Protein AF-A0A7K0XGT5-F1 (afdb_monomer)

Solvent-accessible surface area (backbone atoms only — not comparable to full-atom values): 5867 Å² total; per-residue (Å²): 130,56,51,103,61,66,45,64,82,59,52,53,69,76,63,66,57,59,89,92,61,49,80,57,29,40,32,31,16,59,45,98,83,61,90,60,76,32,47,37,39,33,37,81,58,28,42,34,37,50,87,72,75,40,76,46,43,53,95,37,49,79,46,75,48,76,56,90,49,38,36,39,36,34,29,34,45,98,84,70,44,85,70,45,78,46,76,45,52,34,80,43,73,36,56,73,75,84,128

Secondary structure (DSSP, 8-state):
---TT-PPTTHHHHTTPPTTPPEEEEEEE--SS-SSPEEEEEESSEEEEGGGTEEEEGGGEEEEEEETTEEEEEEE-TTS-EEEEEEEE-SEEE-PPP-

Nearest PDB structures (foldseek):
  3odw-assembly1_A  TM=5.667E-01  e=5.474E-01  Homo sapiens
  2awo-assembly2_D  TM=3.521E-01  e=3.725E+00  Escherichia coli K-12
  2awo-assembly2_C  TM=3.522E-01  e=3.725E+00  Escherichia coli K-12

Structure (mmCIF, N/CA/C/O backbone):
data_AF-A0A7K0XGT5-F1
#
_entry.id   AF-A0A7K0XGT5-F1
#
loop_
_atom_site.group_PDB
_atom_site.id
_atom_site.type_symbol
_atom_site.label_atom_id
_atom_site.label_alt_id
_atom_site.label_comp_id
_atom_site.label_asym_id
_atom_site.label_entity_id
_atom_site.label_seq_id
_atom_site.pdbx_PDB_ins_code
_atom_site.Cartn_x
_atom_site.Cartn_y
_atom_site.Cartn_z
_atom_site.occupancy
_atom_site.B_iso_or_equiv
_atom_site.auth_seq_id
_atom_site.auth_comp_id
_atom_site.auth_asym_id
_atom_site.auth_atom_id
_atom_site.pdbx_PDB_model_num
ATOM 1 N N . MET A 1 1 ? 3.493 -19.661 -11.594 1.00 40.72 1 MET A N 1
ATOM 2 C CA . MET A 1 1 ? 2.146 -19.998 -11.086 1.00 40.72 1 MET A CA 1
ATOM 3 C C . MET A 1 1 ? 1.704 -18.849 -10.192 1.00 40.72 1 MET A C 1
ATOM 5 O O . MET A 1 1 ? 2.252 -18.698 -9.106 1.00 40.72 1 MET A O 1
ATOM 9 N N . PHE A 1 2 ? 0.856 -17.962 -10.709 1.00 46.66 2 PHE A N 1
ATOM 10 C CA . PHE A 1 2 ? 0.379 -16.777 -9.993 1.00 46.66 2 PHE A CA 1
ATOM 11 C C . PHE A 1 2 ? -0.789 -17.160 -9.067 1.00 46.66 2 PHE A C 1
ATOM 13 O O . PHE A 1 2 ? -1.535 -18.086 -9.381 1.00 46.66 2 PHE A O 1
ATOM 20 N N . GLY A 1 3 ? -0.931 -16.501 -7.911 1.00 53.44 3 GLY A N 1
ATOM 21 C CA . GLY A 1 3 ? -2.052 -16.75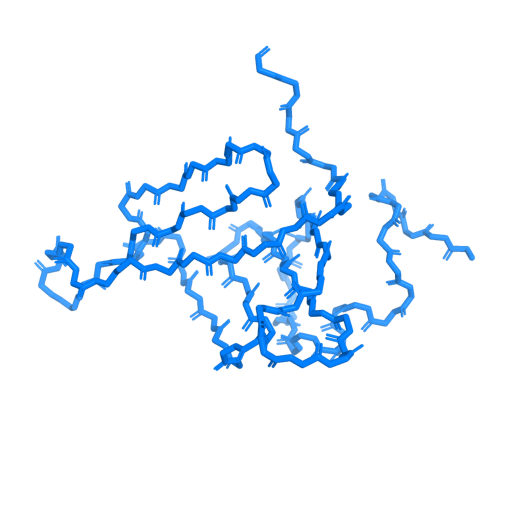0 -6.991 1.00 53.44 3 GLY A CA 1
ATOM 22 C C . GLY A 1 3 ? -3.408 -16.337 -7.585 1.00 53.44 3 GLY A C 1
ATOM 23 O O . GLY A 1 3 ? -3.474 -15.809 -8.688 1.00 53.44 3 GLY A O 1
ATOM 24 N N . ARG A 1 4 ? -4.500 -16.506 -6.829 1.00 60.12 4 ARG A N 1
ATOM 25 C CA . ARG A 1 4 ? -5.897 -16.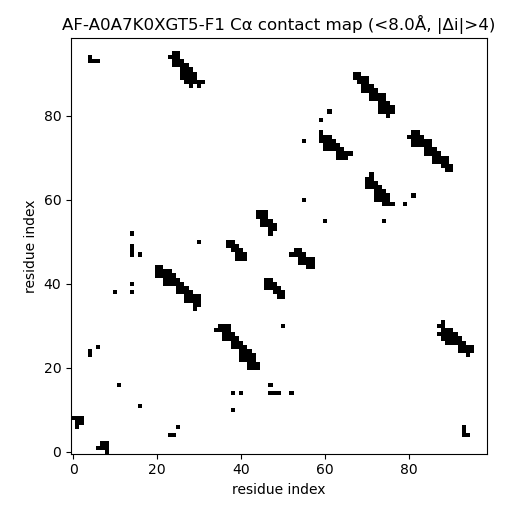226 -7.246 1.00 60.12 4 ARG A CA 1
ATOM 26 C C . ARG A 1 4 ? -6.169 -14.782 -7.745 1.00 60.12 4 ARG A C 1
ATOM 28 O O . ARG A 1 4 ? -7.226 -14.540 -8.306 1.00 60.12 4 ARG A O 1
ATOM 35 N N . LEU A 1 5 ? -5.216 -13.859 -7.570 1.00 70.50 5 LEU A N 1
ATOM 36 C CA . LEU A 1 5 ? -5.215 -12.461 -8.049 1.00 70.50 5 LEU A CA 1
ATOM 37 C C . LEU A 1 5 ? -4.119 -12.163 -9.095 1.00 70.50 5 LEU A C 1
ATOM 39 O O . LEU A 1 5 ? -3.769 -11.009 -9.328 1.00 70.50 5 LEU A O 1
ATOM 43 N N . GLY A 1 6 ? -3.468 -13.183 -9.655 1.00 77.31 6 GLY A N 1
ATOM 44 C CA . GLY A 1 6 ? -2.347 -12.977 -10.574 1.00 77.31 6 GLY A CA 1
ATOM 45 C C . GLY A 1 6 ? -1.074 -12.421 -9.912 1.00 77.31 6 GLY A C 1
ATOM 46 O O . GLY A 1 6 ? -0.133 -12.087 -10.618 1.00 77.31 6 GLY A O 1
ATOM 47 N N . ALA A 1 7 ? -1.019 -12.324 -8.578 1.00 80.69 7 ALA A N 1
ATOM 48 C CA . ALA A 1 7 ? 0.107 -11.719 -7.864 1.00 80.69 7 ALA A CA 1
ATOM 49 C C . ALA A 1 7 ? 1.418 -12.518 -8.017 1.00 80.69 7 ALA A C 1
ATOM 51 O O . ALA A 1 7 ? 1.370 -13.760 -8.002 1.00 80.69 7 ALA A O 1
ATOM 52 N N . PRO A 1 8 ? 2.587 -11.843 -8.098 1.00 83.25 8 PRO A N 1
ATOM 53 C CA . PRO A 1 8 ? 3.888 -12.499 -8.131 1.00 83.25 8 PRO A CA 1
ATOM 54 C C . PRO A 1 8 ? 4.104 -13.422 -6.933 1.00 83.25 8 PRO A C 1
ATOM 56 O O . PRO A 1 8 ? 3.692 -13.141 -5.801 1.00 83.25 8 PRO A O 1
ATOM 59 N N . LYS A 1 9 ? 4.798 -14.539 -7.172 1.00 84.50 9 LYS A N 1
ATOM 60 C CA . LYS A 1 9 ? 5.179 -15.460 -6.099 1.00 84.50 9 LYS A CA 1
ATOM 61 C C . LYS A 1 9 ? 6.090 -14.721 -5.114 1.00 84.50 9 LYS A C 1
ATOM 63 O O . LYS A 1 9 ? 7.083 -14.133 -5.519 1.00 84.50 9 LYS A O 1
ATOM 68 N N . GLY A 1 10 ? 5.752 -14.773 -3.828 1.00 88.38 10 GLY A N 1
ATOM 69 C CA . GLY A 1 10 ? 6.537 -14.127 -2.774 1.00 88.38 10 GLY A CA 1
ATOM 70 C C . GLY A 1 10 ? 6.172 -12.669 -2.487 1.00 88.38 10 GLY A C 1
ATOM 71 O O . GLY A 1 10 ? 6.722 -12.129 -1.537 1.00 88.38 10 GLY A O 1
ATOM 72 N N . LEU A 1 11 ? 5.208 -12.058 -3.198 1.00 90.31 11 LEU A N 1
ATOM 73 C CA . LEU A 1 11 ? 4.765 -10.676 -2.935 1.00 90.31 11 LEU A CA 1
ATOM 74 C C . LEU A 1 11 ? 4.442 -10.433 -1.451 1.00 90.31 11 LEU A C 1
ATOM 76 O O . LEU A 1 11 ? 4.851 -9.436 -0.871 1.00 90.31 11 LEU A O 1
ATOM 80 N N . ARG A 1 12 ? 3.735 -11.380 -0.825 1.00 92.62 12 ARG A N 1
ATOM 81 C CA . ARG A 1 12 ? 3.353 -11.286 0.591 1.00 92.62 12 ARG A CA 1
ATOM 82 C C . ARG A 1 12 ? 4.559 -11.261 1.525 1.00 92.62 12 ARG A C 1
ATOM 84 O O . ARG A 1 12 ? 4.550 -10.498 2.475 1.00 92.62 12 ARG A O 1
ATOM 91 N N . SER A 1 13 ? 5.561 -12.094 1.256 1.00 92.31 13 SER A N 1
ATOM 92 C CA . SER A 1 13 ? 6.799 -12.134 2.037 1.00 92.31 13 SER A CA 1
ATOM 93 C C . SER A 1 13 ? 7.653 -10.897 1.785 1.00 92.31 13 SER A C 1
ATOM 95 O O . SER A 1 13 ? 8.259 -10.388 2.707 1.00 92.31 13 SER A O 1
ATOM 97 N N . ARG A 1 14 ? 7.673 -10.398 0.547 1.00 92.38 14 ARG A N 1
ATOM 98 C CA . ARG A 1 14 ? 8.433 -9.210 0.152 1.00 92.38 14 ARG A CA 1
ATOM 99 C C . ARG A 1 14 ? 7.929 -7.928 0.821 1.00 92.38 14 ARG A C 1
ATOM 101 O O . ARG A 1 14 ? 8.723 -7.053 1.118 1.00 92.38 14 ARG A O 1
ATOM 108 N N . LEU A 1 15 ? 6.620 -7.830 1.035 1.00 92.81 15 LEU A N 1
ATOM 109 C CA . LEU A 1 15 ? 5.971 -6.689 1.686 1.00 92.81 15 LEU A CA 1
ATOM 110 C C . LEU A 1 15 ? 5.727 -6.900 3.187 1.00 92.81 15 LEU A C 1
ATOM 112 O O . LEU A 1 15 ? 5.005 -6.110 3.787 1.00 92.81 15 LEU A O 1
ATOM 116 N N . ASP A 1 16 ? 6.229 -7.995 3.768 1.00 94.38 16 ASP A N 1
ATOM 117 C CA . ASP A 1 16 ? 5.956 -8.379 5.159 1.00 94.38 16 ASP A CA 1
ATOM 118 C C . ASP A 1 16 ? 4.456 -8.311 5.520 1.00 94.38 16 ASP A C 1
ATOM 120 O O . ASP A 1 16 ? 4.042 -7.827 6.579 1.00 94.38 16 ASP A O 1
ATOM 124 N N . VAL A 1 17 ? 3.601 -8.794 4.607 1.00 93.62 17 VAL A N 1
ATOM 125 C CA . VAL A 1 17 ? 2.146 -8.797 4.803 1.00 93.62 17 VAL A CA 1
ATOM 126 C C . VAL A 1 17 ? 1.807 -9.643 6.020 1.00 93.62 17 VAL A C 1
ATOM 128 O O . VAL A 1 17 ? 2.132 -10.834 6.076 1.00 93.62 17 VAL A O 1
ATOM 131 N N . LEU A 1 18 ? 1.081 -9.041 6.963 1.00 94.56 18 LEU A N 1
ATOM 132 C CA . LEU A 1 18 ? 0.822 -9.669 8.249 1.00 94.56 18 LEU A CA 1
ATOM 133 C C . LEU A 1 18 ? -0.010 -10.959 8.095 1.00 94.56 18 LEU A C 1
ATOM 135 O O . LEU A 1 18 ? -0.882 -11.057 7.214 1.00 94.56 18 LEU A O 1
ATOM 139 N N . PRO A 1 19 ? 0.224 -11.969 8.956 1.00 92.75 19 PRO A N 1
ATOM 140 C CA . PRO A 1 19 ? -0.599 -13.171 8.992 1.00 92.75 19 PRO A CA 1
ATOM 141 C C . PRO A 1 19 ? -2.087 -12.834 9.161 1.00 92.75 19 PRO A C 1
ATOM 143 O O . PRO A 1 19 ? -2.464 -11.983 9.961 1.00 92.75 19 PRO A O 1
ATOM 146 N N . GLY A 1 20 ? -2.950 -13.508 8.398 1.00 92.56 20 GLY A N 1
ATOM 147 C CA . GLY A 1 20 ? -4.404 -13.301 8.444 1.00 92.56 20 GLY A CA 1
ATOM 148 C C . GLY A 1 20 ? -4.944 -12.185 7.540 1.00 92.56 20 GLY A C 1
ATOM 149 O O . GLY A 1 20 ? -6.152 -12.141 7.299 1.00 92.56 20 GLY A O 1
ATOM 150 N N . GLU A 1 21 ? -4.091 -11.332 6.966 1.00 93.56 21 GLU A N 1
ATOM 151 C CA . GLU A 1 21 ? -4.537 -10.329 5.995 1.00 93.56 21 GLU A CA 1
ATOM 152 C C . GLU A 1 21 ? -4.806 -10.949 4.616 1.00 93.56 21 GLU A C 1
ATOM 154 O O . GLU A 1 21 ? -3.967 -11.645 4.038 1.00 93.56 21 GLU A O 1
ATOM 159 N N . LYS A 1 22 ? -5.977 -10.693 4.036 1.00 92.00 22 LYS A N 1
ATOM 160 C CA . LYS A 1 22 ? -6.335 -11.168 2.693 1.00 92.00 22 LYS A CA 1
ATOM 161 C C . LYS A 1 22 ? -5.903 -10.126 1.671 1.00 92.00 22 LYS A C 1
ATOM 163 O O . LYS A 1 22 ? -6.314 -8.979 1.780 1.00 92.00 22 LYS A O 1
ATOM 168 N N .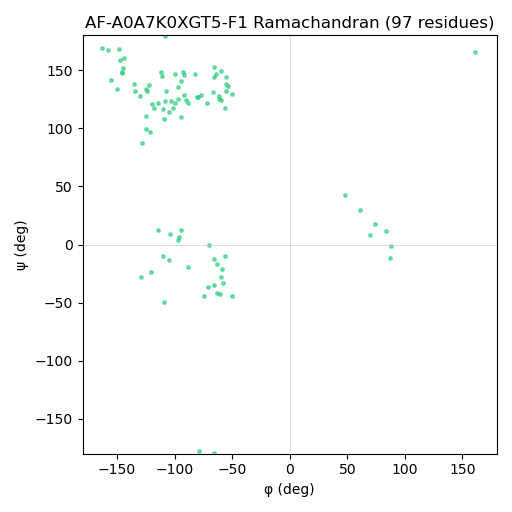 LEU A 1 23 ? -5.089 -10.530 0.695 1.00 91.31 23 LEU A N 1
ATOM 169 C CA . LEU A 1 23 ? -4.733 -9.665 -0.431 1.00 91.31 23 LEU A CA 1
ATOM 170 C C . LEU A 1 23 ? -5.995 -9.416 -1.267 1.00 91.31 23 LEU A C 1
ATOM 172 O O . LEU A 1 23 ? -6.705 -10.376 -1.568 1.00 91.31 23 LEU A O 1
ATOM 176 N N . VAL A 1 24 ? -6.264 -8.156 -1.599 1.00 91.44 24 VAL A N 1
ATOM 177 C CA . VAL A 1 24 ? -7.429 -7.713 -2.383 1.00 91.44 24 VAL A CA 1
ATOM 178 C C . VAL A 1 24 ? -6.980 -7.255 -3.764 1.00 91.44 24 VAL A C 1
ATOM 180 O O . VAL A 1 24 ? -7.504 -7.732 -4.764 1.00 91.44 24 VAL A O 1
ATOM 183 N N . ALA A 1 25 ? -5.963 -6.398 -3.812 1.00 90.31 25 ALA A N 1
ATOM 184 C CA . ALA A 1 25 ? -5.383 -5.885 -5.045 1.00 90.31 25 ALA A CA 1
ATOM 185 C C . ALA A 1 25 ? -3.872 -5.721 -4.889 1.00 90.31 25 ALA A C 1
ATOM 187 O O . ALA A 1 25 ? -3.346 -5.657 -3.773 1.00 90.31 25 ALA A O 1
ATOM 188 N N . TRP A 1 26 ? -3.168 -5.648 -6.009 1.00 92.69 26 TRP A N 1
ATOM 189 C CA . TRP A 1 26 ? -1.750 -5.320 -6.029 1.00 92.69 26 TRP A CA 1
ATOM 190 C C . TRP A 1 26 ? -1.399 -4.554 -7.298 1.00 92.69 26 TRP A C 1
ATOM 192 O O . TRP A 1 26 ? -2.101 -4.641 -8.305 1.00 92.69 26 TRP A O 1
ATOM 202 N N . GLY A 1 27 ? -0.286 -3.836 -7.247 1.00 91.69 27 GLY A N 1
ATOM 203 C CA . GLY A 1 27 ? 0.327 -3.233 -8.416 1.00 91.69 27 GLY A CA 1
ATOM 204 C C . GLY A 1 27 ? 1.837 -3.166 -8.285 1.00 91.69 27 GLY A C 1
ATOM 205 O O . GLY A 1 27 ? 2.397 -3.412 -7.215 1.00 91.69 27 GLY A O 1
ATOM 206 N N . SER A 1 28 ? 2.494 -2.859 -9.390 1.00 91.38 28 SER A N 1
ATOM 207 C CA . SER A 1 28 ? 3.933 -2.677 -9.459 1.00 91.38 28 SER A CA 1
ATOM 208 C C . SER A 1 28 ? 4.300 -1.607 -10.466 1.00 91.38 28 SER A C 1
ATOM 210 O O . SER A 1 28 ? 3.637 -1.482 -11.494 1.00 91.38 28 SER A O 1
ATOM 212 N N . GLY A 1 29 ? 5.385 -0.889 -10.221 1.00 87.19 29 GLY A N 1
ATOM 213 C CA . GLY A 1 29 ? 5.905 0.087 -11.168 1.00 87.19 29 GLY A CA 1
ATOM 214 C C . GLY A 1 29 ? 7.338 0.481 -10.864 1.00 87.19 29 GLY A C 1
ATOM 215 O O . GLY A 1 29 ? 7.895 0.135 -9.814 1.00 87.19 29 GLY A O 1
AT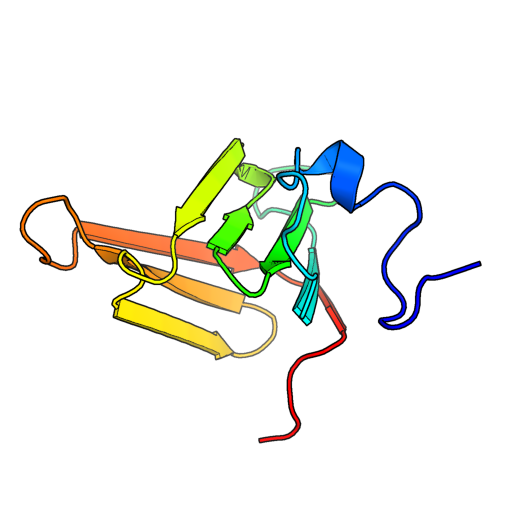OM 216 N N . LEU A 1 30 ? 7.937 1.192 -11.813 1.00 81.06 30 LEU A N 1
ATOM 217 C CA . LEU A 1 30 ? 9.261 1.769 -11.628 1.00 81.06 30 LEU A CA 1
ATOM 218 C C . LEU A 1 30 ? 9.148 3.079 -10.830 1.00 81.06 30 LEU A C 1
ATOM 220 O O . LEU A 1 30 ? 8.375 3.966 -11.209 1.00 81.06 30 LEU A O 1
ATOM 224 N N . PRO A 1 31 ? 9.898 3.230 -9.725 1.00 71.25 31 PRO A N 1
ATOM 225 C CA . PRO A 1 31 ? 9.939 4.482 -8.990 1.00 71.25 31 PRO A CA 1
ATOM 226 C C . PRO A 1 31 ? 10.581 5.574 -9.855 1.00 71.25 31 PRO A C 1
ATOM 228 O O . PRO A 1 31 ? 11.421 5.297 -10.709 1.00 71.25 31 PRO A O 1
ATOM 231 N N . ALA A 1 32 ? 10.216 6.838 -9.614 1.00 64.81 32 ALA A N 1
ATOM 232 C CA . ALA A 1 32 ? 10.739 7.974 -10.383 1.00 64.81 32 ALA A CA 1
ATOM 233 C C . ALA A 1 32 ? 12.275 8.104 -10.304 1.00 64.81 32 ALA A C 1
ATOM 235 O O . ALA A 1 32 ? 12.908 8.605 -11.229 1.00 64.81 32 ALA A O 1
ATOM 236 N N . SER A 1 33 ? 12.868 7.635 -9.206 1.00 65.38 33 SER A N 1
ATOM 237 C CA . SER A 1 33 ? 14.310 7.577 -8.981 1.00 65.38 33 SER A CA 1
ATOM 238 C C . SER A 1 33 ? 14.701 6.159 -8.559 1.00 65.38 33 SER A C 1
ATOM 240 O O . SER A 1 33 ? 14.716 5.840 -7.372 1.00 65.38 33 SER A O 1
ATOM 242 N N . GLY A 1 34 ? 14.971 5.286 -9.526 1.00 66.75 34 GLY A N 1
ATOM 243 C CA . GLY A 1 34 ? 15.449 3.930 -9.264 1.00 66.75 34 GLY A CA 1
ATOM 244 C C . GLY A 1 34 ? 15.246 2.993 -10.449 1.00 66.75 34 GLY A C 1
ATOM 245 O O . GLY A 1 34 ? 14.525 3.306 -11.392 1.00 66.75 34 GLY A O 1
ATOM 246 N N . THR A 1 35 ? 15.908 1.841 -10.397 1.00 70.69 35 THR A N 1
ATOM 247 C CA . THR A 1 35 ? 15.805 0.783 -11.417 1.00 70.69 35 THR A CA 1
ATOM 248 C C . THR A 1 35 ? 14.976 -0.407 -10.953 1.00 70.69 35 THR A C 1
ATOM 250 O O . THR A 1 35 ? 14.589 -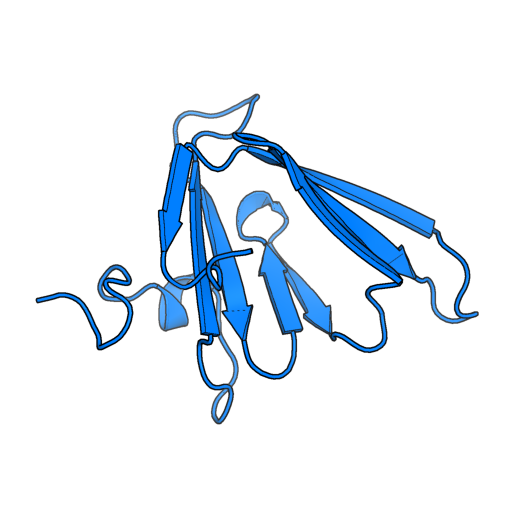1.241 -11.769 1.00 70.69 35 THR A O 1
ATOM 253 N N . ASP A 1 36 ? 14.697 -0.491 -9.654 1.00 81.06 36 ASP A N 1
ATOM 254 C CA . ASP A 1 36 ? 14.055 -1.655 -9.063 1.00 81.06 36 ASP A CA 1
ATOM 255 C C . ASP A 1 36 ? 12.540 -1.482 -9.049 1.00 81.06 36 ASP A C 1
ATOM 257 O O . ASP A 1 36 ? 12.009 -0.476 -8.582 1.00 81.06 36 ASP A O 1
ATOM 261 N N . VAL A 1 37 ? 11.836 -2.491 -9.563 1.00 85.62 37 VAL A N 1
ATOM 262 C CA . VAL A 1 37 ? 10.373 -2.546 -9.532 1.00 85.62 37 VAL A CA 1
ATOM 263 C C . VAL A 1 37 ? 9.908 -2.525 -8.081 1.00 85.62 37 VAL A C 1
ATOM 265 O O . VAL A 1 37 ? 10.292 -3.395 -7.293 1.00 85.62 37 VAL A O 1
ATOM 268 N N . THR A 1 38 ? 9.046 -1.565 -7.767 1.00 89.06 38 THR A N 1
ATOM 269 C CA . THR A 1 38 ? 8.399 -1.432 -6.462 1.00 89.06 38 THR A CA 1
ATOM 270 C C . THR A 1 38 ? 6.992 -2.000 -6.524 1.00 89.06 38 THR A C 1
ATOM 272 O O . THR A 1 38 ? 6.332 -1.924 -7.563 1.00 89.06 38 THR A O 1
ATOM 275 N N . TYR A 1 39 ? 6.535 -2.575 -5.418 1.00 91.88 39 TYR A N 1
ATOM 276 C CA . TYR A 1 39 ? 5.204 -3.147 -5.293 1.00 91.88 39 TYR A CA 1
ATOM 277 C C . TYR A 1 39 ? 4.318 -2.362 -4.328 1.00 91.88 39 TYR A C 1
ATOM 279 O O . TYR A 1 39 ? 4.757 -1.827 -3.309 1.00 91.88 39 TYR A O 1
ATOM 287 N N . VAL A 1 40 ? 3.026 -2.375 -4.632 1.00 93.00 40 VAL A N 1
ATOM 288 C CA . VAL A 1 40 ? 1.957 -1.950 -3.734 1.00 93.00 40 VAL A CA 1
ATOM 289 C C . VAL A 1 40 ? 0.990 -3.109 -3.559 1.00 93.00 40 VAL A C 1
ATOM 291 O O . VAL A 1 40 ? 0.637 -3.786 -4.526 1.00 93.00 40 VAL A O 1
ATOM 294 N N . ALA A 1 41 ? 0.544 -3.345 -2.329 1.00 93.75 41 ALA A N 1
ATOM 295 C CA . ALA A 1 41 ? -0.492 -4.329 -2.039 1.00 93.75 41 ALA A CA 1
ATOM 296 C C . ALA A 1 41 ? -1.585 -3.717 -1.172 1.00 93.75 41 ALA A C 1
ATOM 298 O O . ALA A 1 41 ? -1.314 -3.180 -0.104 1.00 93.75 41 ALA A O 1
ATOM 299 N N . ALA A 1 42 ? -2.830 -3.861 -1.609 1.00 93.94 42 ALA A N 1
ATOM 300 C CA . ALA A 1 42 ? -4.001 -3.575 -0.802 1.00 93.94 42 ALA A CA 1
ATOM 301 C C . ALA A 1 42 ? -4.513 -4.887 -0.205 1.00 93.94 42 ALA A C 1
ATOM 303 O O . ALA A 1 42 ? -4.786 -5.855 -0.924 1.00 93.94 42 ALA A O 1
ATOM 304 N N . THR A 1 43 ? -4.658 -4.929 1.112 1.00 94.75 43 THR A N 1
ATOM 305 C CA . THR A 1 43 ? -5.269 -6.047 1.829 1.00 94.75 43 THR A CA 1
ATOM 306 C C . THR A 1 43 ? -6.640 -5.652 2.363 1.00 94.75 43 THR A C 1
ATOM 308 O O . THR A 1 43 ? -7.087 -4.519 2.227 1.00 94.75 43 THR A O 1
ATOM 311 N N . ASN A 1 44 ? -7.330 -6.566 3.033 1.00 94.44 44 ASN A N 1
ATOM 312 C CA . ASN A 1 44 ? -8.542 -6.233 3.779 1.00 94.44 44 ASN A CA 1
ATOM 313 C C . ASN A 1 44 ? -8.287 -5.394 5.052 1.00 94.44 44 ASN A C 1
ATOM 315 O O . ASN A 1 44 ? -9.245 -5.105 5.764 1.00 94.44 44 ASN A O 1
ATOM 319 N N . ARG A 1 45 ? -7.034 -5.045 5.385 1.00 96.69 45 ARG A N 1
ATOM 320 C CA . ARG A 1 45 ? -6.674 -4.297 6.607 1.00 96.69 45 ARG A CA 1
ATOM 321 C C . ARG A 1 45 ? -5.794 -3.066 6.364 1.00 96.69 45 ARG A C 1
ATOM 323 O O . ARG A 1 45 ? -5.852 -2.147 7.180 1.00 96.69 45 ARG A O 1
ATOM 330 N N . ALA A 1 46 ? -4.985 -3.044 5.306 1.00 96.69 46 ALA A N 1
ATOM 331 C CA . ALA A 1 46 ? -4.034 -1.965 5.048 1.00 96.69 46 ALA A CA 1
ATOM 332 C C . ALA A 1 46 ? -3.620 -1.863 3.568 1.00 96.69 46 ALA A C 1
ATOM 334 O O . ALA A 1 46 ? -3.812 -2.799 2.788 1.00 96.69 46 ALA A O 1
ATOM 335 N N . ILE A 1 47 ? -2.973 -0.748 3.220 1.00 95.00 47 ILE A N 1
ATOM 336 C CA . ILE A 1 47 ? -2.105 -0.616 2.043 1.00 95.00 47 ILE A CA 1
ATOM 337 C C . ILE A 1 47 ? -0.651 -0.808 2.477 1.00 95.00 47 ILE A C 1
ATOM 339 O O . ILE A 1 47 ? -0.210 -0.222 3.463 1.00 95.00 47 ILE A O 1
ATOM 343 N N . TYR A 1 48 ? 0.099 -1.588 1.708 1.00 95.25 48 TYR A N 1
ATOM 344 C CA . TYR A 1 48 ? 1.546 -1.747 1.815 1.00 95.25 48 TYR A CA 1
ATOM 345 C C . TYR A 1 48 ? 2.226 -1.049 0.643 1.00 95.25 48 TYR A C 1
ATOM 347 O O . TYR A 1 48 ? 1.827 -1.253 -0.505 1.00 95.25 48 TYR A O 1
ATOM 355 N N . LEU A 1 49 ? 3.252 -0.255 0.936 1.00 92.12 49 LEU A N 1
ATOM 356 C CA . LEU A 1 49 ? 3.981 0.572 -0.021 1.00 92.12 49 LEU A CA 1
ATOM 357 C C . LEU A 1 49 ? 5.468 0.233 0.071 1.00 92.12 49 LEU A C 1
ATOM 359 O O . LEU A 1 49 ? 6.165 0.718 0.963 1.00 92.12 49 LEU A O 1
ATOM 363 N N . GLU A 1 50 ? 5.963 -0.602 -0.845 1.00 91.62 50 GLU A N 1
ATOM 364 C CA . GLU A 1 50 ? 7.337 -1.107 -0.766 1.00 91.62 50 GLU A CA 1
ATOM 365 C C . GLU A 1 50 ? 8.383 0.001 -0.820 1.00 91.62 50 GLU A C 1
ATOM 367 O O . GLU A 1 50 ? 9.330 -0.006 -0.043 1.00 91.62 50 GLU A O 1
ATOM 372 N N . SER A 1 51 ? 8.193 0.976 -1.713 1.00 86.88 51 SER A N 1
ATOM 373 C CA . SER A 1 51 ? 9.140 2.075 -1.9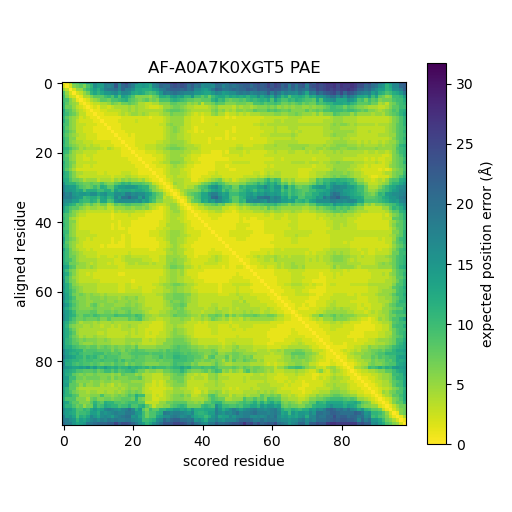30 1.00 86.88 51 SER A CA 1
ATOM 374 C C . SER A 1 51 ? 9.406 2.903 -0.673 1.00 86.88 51 SER A C 1
ATOM 376 O O . SER A 1 51 ? 10.399 3.618 -0.608 1.00 86.88 51 SER A O 1
ATOM 378 N N . LEU A 1 52 ? 8.494 2.838 0.299 1.00 86.06 52 LEU A N 1
ATOM 379 C CA . LEU A 1 52 ? 8.586 3.535 1.576 1.00 86.06 52 LEU A CA 1
ATOM 380 C C . LEU A 1 52 ? 8.823 2.576 2.751 1.00 86.06 52 LEU A C 1
ATOM 382 O O . LEU A 1 52 ? 9.083 3.036 3.856 1.00 86.06 52 LEU A O 1
ATOM 386 N N . GLY A 1 53 ? 8.721 1.259 2.537 1.00 90.12 53 GLY A N 1
ATOM 387 C CA . GLY A 1 53 ? 8.709 0.271 3.617 1.00 90.12 53 GLY A CA 1
ATOM 388 C C . GLY A 1 53 ? 7.527 0.456 4.575 1.00 90.12 53 GLY A C 1
ATOM 389 O O . GLY A 1 53 ? 7.648 0.182 5.767 1.00 90.12 53 GLY A O 1
ATOM 390 N N . GLU A 1 54 ? 6.396 0.970 4.083 1.00 91.38 54 GLU A N 1
ATOM 391 C CA . GLU A 1 54 ? 5.290 1.422 4.929 1.00 91.38 54 GLU A CA 1
ATOM 392 C C . GLU A 1 54 ? 4.051 0.531 4.829 1.00 91.38 54 GLU A C 1
ATOM 394 O O . GLU A 1 54 ? 3.675 0.051 3.756 1.00 91.38 54 GLU A O 1
ATOM 399 N N . ARG A 1 55 ? 3.365 0.388 5.969 1.00 94.88 55 ARG A N 1
ATOM 400 C CA . ARG A 1 55 ? 2.026 -0.194 6.093 1.00 94.88 55 ARG A CA 1
ATOM 401 C C . ARG A 1 55 ? 1.071 0.867 6.630 1.00 94.88 55 ARG A C 1
ATOM 403 O O . ARG A 1 55 ? 1.209 1.288 7.7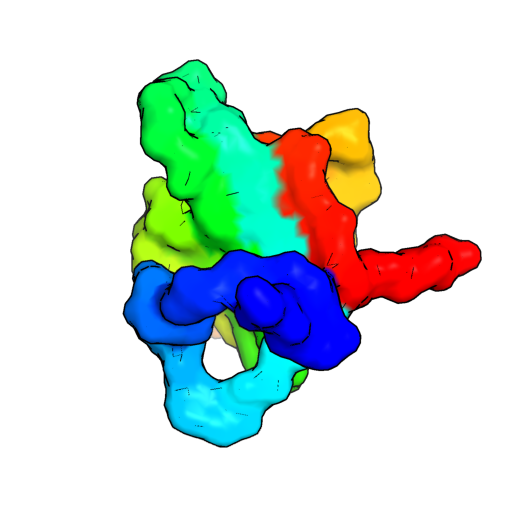76 1.00 94.88 55 ARG A O 1
ATOM 410 N N . ILE A 1 56 ? 0.064 1.231 5.845 1.00 94.44 56 ILE A N 1
ATOM 411 C CA . ILE A 1 56 ? -0.951 2.223 6.207 1.00 94.44 56 ILE A CA 1
ATOM 412 C C . ILE A 1 56 ? -2.284 1.496 6.434 1.00 94.44 56 ILE A C 1
ATOM 414 O O . ILE A 1 56 ? -2.876 1.010 5.467 1.00 94.44 56 ILE A O 1
ATOM 418 N N . PRO A 1 57 ? -2.768 1.365 7.686 1.00 95.81 57 PRO A N 1
ATOM 419 C CA . PRO A 1 57 ? -4.087 0.796 7.950 1.00 95.81 57 PRO A CA 1
ATOM 420 C C . PRO A 1 57 ? -5.187 1.619 7.276 1.00 95.81 57 PRO A C 1
ATOM 422 O O . PRO A 1 57 ? -5.063 2.837 7.170 1.00 95.81 57 PRO A O 1
ATOM 425 N N . TRP A 1 58 ? -6.287 0.974 6.883 1.00 94.50 58 TRP A N 1
ATOM 426 C CA . TRP A 1 58 ? -7.398 1.670 6.221 1.00 94.50 58 TRP A CA 1
ATOM 427 C C . TRP A 1 58 ? -7.988 2.817 7.046 1.00 94.50 58 TRP A C 1
ATOM 429 O O . TRP A 1 58 ? -8.348 3.837 6.472 1.00 94.50 58 TRP A O 1
ATOM 439 N N . ASP A 1 59 ? -7.992 2.695 8.376 1.00 94.19 59 ASP A N 1
ATOM 440 C CA . ASP A 1 59 ? -8.468 3.743 9.291 1.00 94.19 59 ASP A CA 1
ATOM 441 C C . ASP A 1 59 ? -7.627 5.034 9.222 1.00 94.19 59 ASP A C 1
ATOM 443 O O . ASP A 1 59 ? -8.078 6.095 9.643 1.00 94.19 59 ASP A O 1
ATOM 447 N N . PHE A 1 60 ? -6.416 4.957 8.657 1.00 95.06 60 PHE A N 1
ATOM 448 C CA . PHE A 1 60 ? -5.529 6.095 8.414 1.00 95.06 60 PHE A CA 1
ATOM 449 C C . PHE A 1 60 ? -5.500 6.523 6.943 1.00 95.06 60 PHE A C 1
ATOM 451 O O . PHE A 1 60 ? -4.674 7.349 6.568 1.00 95.06 60 PHE A O 1
ATOM 458 N N . VAL A 1 61 ? -6.375 5.990 6.088 1.00 94.12 61 VAL A N 1
ATOM 459 C CA . VAL A 1 61 ? -6.497 6.412 4.688 1.00 94.12 61 VAL A CA 1
ATOM 460 C C . VAL A 1 61 ? -7.752 7.261 4.537 1.00 94.12 61 VAL A C 1
ATOM 462 O O . VAL A 1 61 ? -8.869 6.769 4.645 1.00 94.12 61 VAL A O 1
ATOM 465 N N . SER A 1 62 ? -7.572 8.545 4.233 1.00 93.88 62 SER A N 1
ATOM 466 C CA . SER A 1 62 ? -8.687 9.451 3.936 1.00 93.88 62 SER A CA 1
ATOM 467 C C . SER A 1 62 ? -9.265 9.192 2.548 1.00 93.88 62 SER A C 1
ATOM 469 O O . SER A 1 62 ? -10.477 9.173 2.348 1.00 93.88 62 SER A O 1
ATOM 471 N N . LYS A 1 63 ? -8.374 9.012 1.570 1.00 90.94 63 LYS A N 1
ATOM 472 C CA . LYS A 1 63 ? -8.721 8.815 0.166 1.00 90.94 63 LYS A CA 1
ATOM 473 C C . LYS A 1 63 ? -7.597 8.063 -0.531 1.00 90.94 63 LYS A C 1
ATOM 475 O O . LYS A 1 63 ? -6.426 8.354 -0.303 1.00 90.94 63 LYS A O 1
ATOM 480 N N . ALA A 1 64 ? -7.956 7.153 -1.425 1.00 89.06 64 ALA A N 1
ATOM 481 C CA . ALA A 1 64 ? -7.045 6.606 -2.418 1.00 89.06 64 ALA A CA 1
ATOM 482 C C . ALA A 1 64 ? -7.662 6.811 -3.802 1.00 89.06 64 ALA A C 1
ATOM 484 O O . ALA A 1 64 ? -8.855 6.576 -3.994 1.00 89.06 64 ALA A O 1
ATOM 485 N N . GLN A 1 65 ? -6.867 7.291 -4.748 1.00 89.44 65 GLN A N 1
ATOM 486 C CA . GLN A 1 65 ? -7.279 7.496 -6.128 1.00 89.44 65 GLN A CA 1
ATOM 487 C C . GLN A 1 65 ? -6.194 6.950 -7.039 1.00 89.44 65 GLN A C 1
ATOM 489 O O 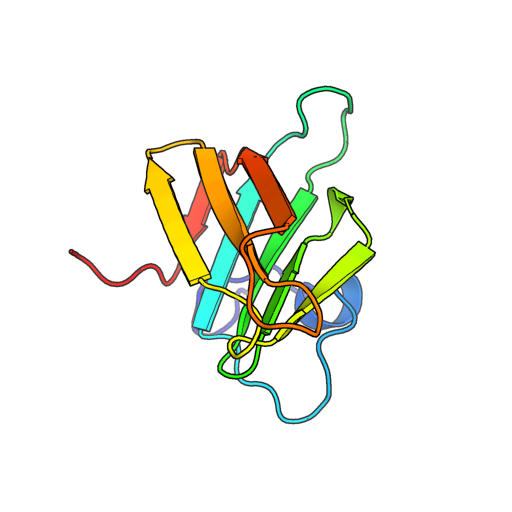. GLN A 1 65 ? -5.018 7.251 -6.854 1.00 89.44 65 GLN A O 1
ATOM 494 N N . TRP A 1 66 ? -6.601 6.161 -8.022 1.00 86.00 66 TRP A N 1
ATOM 495 C CA . TRP A 1 66 ? -5.713 5.703 -9.072 1.00 86.00 66 TRP A CA 1
ATOM 496 C C . TRP A 1 66 ? -6.116 6.390 -10.371 1.00 86.00 66 TRP A C 1
ATOM 498 O O . TRP A 1 66 ? -7.247 6.240 -10.826 1.00 86.00 66 TRP A O 1
ATOM 508 N N . ASP A 1 67 ? -5.203 7.195 -10.897 1.00 87.00 67 ASP A N 1
ATOM 509 C CA . ASP A 1 67 ? -5.305 7.846 -12.198 1.00 87.00 67 ASP A CA 1
ATOM 510 C C . ASP A 1 67 ? -4.091 7.385 -13.002 1.00 87.00 67 ASP A C 1
ATOM 512 O O . ASP A 1 67 ? -2.971 7.834 -12.749 1.00 87.00 67 ASP A O 1
ATOM 516 N N . GLU A 1 68 ? -4.285 6.359 -13.835 1.00 83.56 68 GLU A N 1
ATOM 517 C CA . GLU A 1 68 ? -3.200 5.581 -14.435 1.00 83.56 68 GLU A CA 1
ATOM 518 C C . GLU A 1 68 ? -2.125 6.477 -15.086 1.00 83.56 68 GLU A C 1
ATOM 520 O O . GLU A 1 68 ? -2.448 7.347 -15.895 1.00 83.56 68 GLU A O 1
ATOM 525 N N . PRO A 1 69 ? -0.826 6.275 -14.771 1.00 86.94 69 PRO A N 1
ATOM 526 C CA . PRO A 1 69 ? -0.243 5.195 -13.965 1.00 86.94 69 PRO A CA 1
ATOM 527 C C . PRO A 1 69 ? -0.056 5.550 -12.474 1.00 86.94 69 PRO A C 1
ATOM 529 O O . PRO A 1 69 ? 0.675 4.866 -11.767 1.00 86.94 69 PRO A O 1
ATOM 532 N N . MET A 1 70 ? -0.637 6.637 -11.970 1.00 88.94 70 MET A N 1
ATOM 533 C CA . MET A 1 70 ? -0.333 7.188 -10.646 1.00 88.94 70 MET A CA 1
ATOM 534 C C . MET A 1 70 ? -1.382 6.819 -9.594 1.00 88.94 70 MET A C 1
ATOM 536 O O . MET A 1 70 ? -2.541 7.223 -9.663 1.00 88.94 70 MET A O 1
ATOM 540 N N . LEU A 1 71 ? -0.963 6.081 -8.565 1.00 88.69 71 LEU A N 1
ATOM 541 C CA . LEU A 1 71 ? -1.731 5.883 -7.339 1.00 88.69 71 LEU A CA 1
ATOM 542 C C . LEU A 1 71 ? -1.404 7.002 -6.349 1.00 88.69 71 LEU A C 1
ATOM 544 O O . LEU A 1 71 ? -0.258 7.148 -5.930 1.00 88.69 71 LEU A O 1
ATOM 548 N N . ALA A 1 72 ? -2.424 7.741 -5.937 1.00 91.19 72 ALA A N 1
ATOM 549 C CA . ALA A 1 72 ? -2.375 8.754 -4.895 1.00 91.19 72 ALA A CA 1
ATOM 550 C C . ALA A 1 72 ? -3.111 8.254 -3.643 1.00 91.19 72 ALA A C 1
ATOM 552 O O . ALA A 1 72 ? -4.295 7.922 -3.705 1.00 91.19 72 ALA A O 1
ATOM 553 N N . VAL A 1 73 ? -2.430 8.231 -2.498 1.00 91.56 73 VAL A N 1
ATOM 554 C CA . VAL A 1 73 ? -2.990 7.868 -1.189 1.00 91.56 73 VAL A CA 1
ATOM 555 C C . VAL A 1 73 ? -2.839 9.050 -0.242 1.00 91.56 73 VAL A C 1
ATOM 557 O O . VAL A 1 73 ? -1.730 9.506 0.023 1.00 91.56 73 VAL A O 1
ATOM 560 N N . VAL A 1 74 ? -3.956 9.541 0.282 1.00 93.62 74 VAL A N 1
ATOM 561 C CA . VAL A 1 74 ? -3.990 10.579 1.314 1.00 93.62 74 VAL A CA 1
ATOM 562 C C . VAL A 1 74 ? -4.076 9.895 2.672 1.0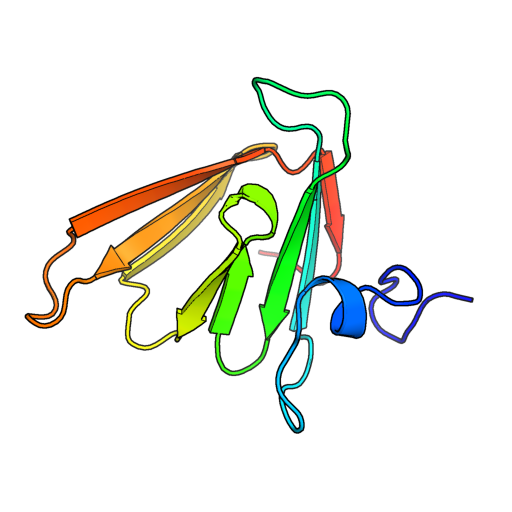0 93.62 74 VAL A C 1
ATOM 564 O O . VAL A 1 74 ? -5.109 9.310 3.009 1.00 93.62 74 VAL A O 1
ATOM 567 N N . ALA A 1 75 ? -2.990 9.969 3.435 1.00 93.44 75 ALA A N 1
ATOM 568 C CA . ALA A 1 75 ? -2.900 9.428 4.781 1.00 93.44 75 ALA A CA 1
ATOM 569 C C . ALA A 1 75 ? -3.280 10.478 5.836 1.00 93.44 75 ALA A C 1
ATOM 571 O O . ALA A 1 75 ? -3.016 11.676 5.685 1.00 93.44 75 ALA A O 1
ATOM 572 N N . LEU A 1 76 ? -3.902 9.997 6.907 1.00 93.25 76 LEU A N 1
ATOM 573 C CA . LEU A 1 76 ? -4.274 10.757 8.090 1.00 93.25 76 LEU A CA 1
ATOM 574 C C . LEU A 1 76 ? -3.169 10.670 9.149 1.00 93.25 76 LEU A C 1
ATOM 576 O O . LEU A 1 76 ? -2.480 9.657 9.260 1.00 93.25 76 LEU A O 1
ATOM 580 N N . ASP A 1 77 ? -3.004 11.727 9.941 1.00 90.06 77 ASP A N 1
ATOM 581 C CA . ASP A 1 77 ? -2.245 11.668 11.192 1.00 90.06 77 ASP A CA 1
ATOM 582 C C . ASP A 1 77 ? -3.060 11.048 12.346 1.00 90.06 77 ASP A C 1
ATOM 584 O O . ASP A 1 77 ? -4.210 10.633 12.193 1.00 90.06 77 ASP A O 1
ATOM 588 N N . GLY A 1 78 ? -2.460 11.002 13.540 1.00 87.75 78 GLY A N 1
ATOM 589 C CA . GLY A 1 78 ? -3.117 10.510 14.755 1.00 87.75 78 GLY A CA 1
ATOM 590 C C . GLY A 1 78 ? -4.300 11.357 15.244 1.00 87.75 78 GLY A C 1
ATOM 591 O O . GLY A 1 78 ? -5.044 10.893 16.104 1.00 87.75 78 GLY A O 1
ATOM 592 N N . ALA A 1 79 ? -4.492 12.568 14.712 1.00 90.06 79 ALA A N 1
ATOM 593 C CA . ALA A 1 79 ? -5.643 13.427 14.985 1.00 90.06 79 ALA A CA 1
ATOM 594 C C . ALA A 1 79 ? -6.736 13.306 13.902 1.00 90.06 79 ALA A C 1
ATOM 596 O O . ALA A 1 79 ? -7.738 14.025 13.950 1.00 90.06 79 ALA A O 1
ATOM 597 N N . GLY A 1 80 ? -6.556 12.409 12.926 1.00 87.06 80 GLY A N 1
ATOM 598 C CA . GLY A 1 80 ? -7.489 12.211 11.821 1.00 87.06 80 GLY A CA 1
ATOM 599 C C . GLY A 1 80 ? -7.446 13.327 10.775 1.00 87.06 80 GLY A C 1
ATOM 600 O O . GLY A 1 80 ? -8.389 13.452 9.995 1.00 87.06 80 GLY A O 1
ATOM 601 N N . GLN A 1 81 ? -6.389 14.144 10.748 1.00 88.62 81 GLN A N 1
ATOM 602 C CA . GLN A 1 81 ? -6.210 15.192 9.744 1.00 88.62 81 GLN A CA 1
ATOM 603 C C . GLN A 1 81 ? -5.358 14.682 8.576 1.00 88.62 81 GLN A C 1
ATOM 605 O O . GLN A 1 81 ? -4.383 13.962 8.805 1.00 88.62 81 GLN A O 1
ATOM 610 N N . PRO A 1 82 ? -5.681 15.043 7.318 1.00 90.75 82 PRO A N 1
ATOM 611 C CA . PRO A 1 82 ? -4.816 14.756 6.181 1.00 90.75 82 PRO A CA 1
ATOM 612 C C . PRO A 1 82 ? -3.426 15.346 6.412 1.00 90.75 82 PRO A C 1
ATOM 614 O O . PRO A 1 82 ? -3.269 16.559 6.530 1.00 90.75 82 PRO A O 1
ATOM 617 N N . SER A 1 83 ? -2.419 14.483 6.474 1.00 90.19 83 SER A N 1
ATOM 618 C CA . SER A 1 83 ? -1.058 14.878 6.851 1.00 90.19 83 SER A CA 1
ATOM 619 C C . SER A 1 83 ? -0.036 14.580 5.767 1.00 90.19 83 SER A C 1
ATOM 621 O O . SER A 1 83 ? 1.009 15.228 5.700 1.00 90.19 83 SER A O 1
ATOM 623 N N . ARG A 1 84 ? -0.332 13.617 4.887 1.00 88.44 84 ARG A N 1
ATOM 624 C CA . ARG A 1 84 ? 0.607 13.175 3.860 1.00 88.44 84 ARG A CA 1
ATOM 625 C C . ARG A 1 84 ? -0.106 12.676 2.613 1.00 88.44 84 ARG A C 1
ATOM 627 O O . ARG A 1 84 ? -1.018 11.859 2.691 1.00 88.44 84 ARG A O 1
ATOM 634 N N . LEU A 1 85 ? 0.376 13.122 1.458 1.00 88.25 85 LEU A N 1
ATOM 635 C CA . LEU A 1 85 ? 0.061 12.530 0.164 1.00 88.25 85 LEU A CA 1
ATOM 636 C C . LEU A 1 85 ? 1.214 11.612 -0.246 1.00 88.25 85 LEU A C 1
ATOM 638 O O . LEU A 1 85 ? 2.353 12.060 -0.368 1.00 88.25 85 LEU A O 1
ATOM 642 N N . VAL A 1 86 ? 0.912 10.338 -0.466 1.00 87.94 86 VAL A N 1
ATOM 643 C CA . VAL A 1 86 ? 1.836 9.383 -1.069 1.00 87.94 86 VAL A CA 1
ATOM 644 C C . VAL A 1 86 ? 1.433 9.154 -2.516 1.00 87.94 86 VAL A C 1
ATOM 646 O O . VAL A 1 86 ? 0.311 8.732 -2.784 1.00 87.94 86 VAL A O 1
ATOM 649 N N . SER A 1 87 ? 2.365 9.392 -3.434 1.00 86.81 87 SER A N 1
ATOM 650 C CA . SER A 1 87 ? 2.175 9.132 -4.859 1.00 86.81 87 SER A CA 1
ATOM 651 C C . SER A 1 87 ? 3.125 8.033 -5.314 1.00 86.81 87 SER A C 1
ATOM 653 O O . SER A 1 87 ? 4.341 8.173 -5.182 1.00 86.81 87 SER A O 1
ATOM 655 N N . VAL A 1 88 ? 2.576 6.951 -5.863 1.00 86.25 88 VAL A N 1
ATOM 656 C CA . VAL A 1 88 ? 3.336 5.814 -6.392 1.00 86.25 88 VAL A CA 1
ATOM 657 C C . VAL A 1 88 ? 2.950 5.584 -7.843 1.00 86.25 88 VAL A C 1
ATOM 659 O O . VAL A 1 88 ? 1.770 5.532 -8.180 1.00 86.25 88 VAL A O 1
ATOM 662 N N . ARG A 1 89 ? 3.952 5.429 -8.707 1.00 86.75 89 ARG A N 1
ATOM 663 C CA . ARG A 1 89 ? 3.741 5.004 -10.087 1.00 86.75 89 ARG A CA 1
ATOM 664 C C . ARG A 1 89 ? 3.548 3.487 -10.132 1.00 86.75 89 ARG A C 1
ATOM 666 O O . ARG A 1 89 ? 4.388 2.750 -9.624 1.00 86.75 89 ARG A O 1
ATOM 673 N N . LEU A 1 90 ? 2.467 3.036 -10.756 1.00 87.44 90 LEU A N 1
ATOM 674 C CA . LEU A 1 90 ? 2.112 1.638 -10.977 1.00 87.44 90 LEU A CA 1
ATOM 675 C C . LEU A 1 90 ? 1.892 1.419 -12.476 1.00 87.44 90 LEU A C 1
ATOM 677 O O . LEU A 1 90 ? 0.924 1.910 -13.048 1.00 87.44 90 LEU A O 1
ATOM 681 N N . ASP A 1 91 ? 2.801 0.680 -13.105 1.00 85.06 91 ASP A N 1
ATOM 682 C CA . ASP A 1 91 ? 2.743 0.344 -14.532 1.00 85.06 91 ASP A CA 1
ATOM 683 C C . ASP A 1 91 ? 1.937 -0.945 -14.787 1.00 85.06 91 ASP A C 1
ATOM 685 O O . ASP A 1 91 ? 1.486 -1.200 -15.901 1.00 85.06 91 ASP A O 1
ATOM 689 N N . GLN A 1 92 ? 1.753 -1.776 -13.757 1.00 82.12 92 GLN A N 1
ATOM 690 C CA . GLN A 1 92 ? 0.888 -2.954 -13.783 1.00 82.12 92 GLN A CA 1
ATOM 691 C C . GLN A 1 92 ? 0.055 -3.005 -12.507 1.00 82.12 92 GLN A C 1
ATOM 693 O O . GLN A 1 92 ? 0.584 -2.787 -11.419 1.00 82.12 92 GLN A O 1
ATOM 698 N N . ALA A 1 93 ? -1.227 -3.346 -12.618 1.00 78.31 93 ALA A N 1
ATOM 699 C CA . ALA A 1 93 ? -2.085 -3.600 -11.467 1.00 78.31 93 ALA A CA 1
ATOM 700 C C . ALA A 1 93 ? -3.084 -4.719 -11.761 1.00 78.31 93 ALA A C 1
ATOM 702 O O . ALA A 1 93 ? -3.470 -4.948 -12.907 1.00 78.31 93 ALA A O 1
ATOM 703 N N . ASN A 1 94 ? -3.498 -5.435 -10.718 1.00 79.81 94 ASN A N 1
ATOM 704 C CA . ASN A 1 94 ? -4.538 -6.450 -10.814 1.00 79.81 94 ASN A CA 1
ATOM 705 C C . ASN A 1 94 ? -5.373 -6.501 -9.525 1.00 79.81 94 ASN A C 1
ATOM 707 O O . ASN A 1 94 ? -4.867 -6.267 -8.424 1.00 79.81 94 ASN A O 1
ATOM 711 N N . GLY A 1 95 ? -6.658 -6.829 -9.661 1.00 65.88 95 GLY A N 1
ATOM 712 C CA . GLY A 1 95 ? -7.616 -6.850 -8.550 1.00 65.88 95 GLY A CA 1
ATOM 713 C C . GLY A 1 95 ? -8.238 -5.492 -8.210 1.00 65.88 95 GLY A C 1
ATOM 714 O O . GLY A 1 95 ? -8.897 -5.378 -7.180 1.00 65.88 95 GLY A O 1
ATOM 715 N N . VAL A 1 96 ? -8.059 -4.476 -9.059 1.00 59.09 96 VAL A N 1
ATOM 716 C CA . VAL A 1 96 ? -8.851 -3.242 -8.981 1.00 59.09 96 VAL A CA 1
ATOM 717 C C . VAL A 1 96 ? -10.266 -3.582 -9.461 1.00 59.09 96 VAL A C 1
ATOM 719 O O . VAL A 1 96 ? -10.400 -4.120 -10.563 1.00 59.09 96 VAL A O 1
ATOM 722 N N . PRO A 1 97 ? -11.318 -3.368 -8.648 1.00 48.50 97 PRO A N 1
ATOM 723 C CA . PRO A 1 97 ? -12.685 -3.568 -9.110 1.00 48.50 97 PRO A CA 1
ATOM 724 C C . PRO A 1 97 ? -12.924 -2.718 -10.359 1.00 48.50 97 PRO A C 1
ATOM 726 O O . PRO A 1 97 ? -12.483 -1.570 -10.403 1.00 48.50 97 PRO A O 1
ATOM 729 N N . ALA A 1 98 ? -13.606 -3.274 -11.363 1.00 48.12 98 ALA A N 1
ATOM 730 C CA . ALA A 1 98 ? -14.112 -2.456 -12.458 1.00 48.12 98 ALA A CA 1
ATOM 731 C C . ALA A 1 98 ? -14.988 -1.342 -11.859 1.00 48.12 98 ALA A C 1
ATOM 733 O O . ALA A 1 98 ? -15.787 -1.624 -10.961 1.00 48.12 98 ALA A O 1
ATOM 734 N N . ALA A 1 99 ? -14.746 -0.107 -12.299 1.00 45.47 99 ALA A N 1
ATOM 735 C CA . ALA A 1 99 ? -15.463 1.085 -11.855 1.00 45.47 99 ALA A CA 1
ATOM 736 C C . ALA A 1 99 ? -16.975 0.986 -12.107 1.00 45.47 99 ALA A C 1
ATOM 738 O O . ALA A 1 99 ? -17.366 0.349 -13.115 1.00 45.47 99 ALA A O 1
#

Radius of gyration: 13.07 Å; Cα contacts (8 Å, |Δi|>4): 185; chains: 1; bounding box: 31×35×30 Å

Sequence (99 aa):
MFGRLGAPKGLRSRLDVLPGEKLVAWGSGLPASGTDVTYVAATNRAIYLESLGERIPWDFVSKAQWDEPMLAVVALDGAGQPSRLVSVRLDQANGVPAA

Mean predicted aligned error: 5.91 Å

Foldseek 3Di:
DAPPFNDDPCPCVLQVPDPPWAWQKKFWDDFPPDDDIWMWTDTPFFIGTNVVSDTAGPQQWPDWDCDPQKIWTQGADPVRHRDDIDIDGGPDMTNDPDD

pLDDT: mean 85.19, std 12.6, range [40.72, 96.69]